Protein AF-A0A5A7T4E3-F1 (afdb_monomer_lite)

Organism: Cucumis melo var. makuwa (NCBI:txid1194695)

Sequence (102 aa):
MSSITQEDHPLWVTLQEQSRMNNATRQKQPYNHSSESKLFLQRQHELAEEQGQPVGHVQLFRETHARSGQFILQAAADAYNQMLEIRSYPTPKGSQRWRKRN

Radius of gyration: 23.43 Å; chains: 1; bounding box: 55×49×62 Å

InterPro domains:
  IPR004252 Probable transposase, Ptta/En/Spm, plant [PF03004] (16-86)

Structure (mmCIF, N/CA/C/O backbone):
data_AF-A0A5A7T4E3-F1
#
_entry.id   AF-A0A5A7T4E3-F1
#
loop_
_atom_site.group_PDB
_atom_site.id
_atom_site.type_symbol
_atom_site.label_atom_id
_atom_site.label_alt_id
_atom_site.label_comp_id
_atom_site.label_asym_id
_atom_site.label_entity_id
_atom_site.label_seq_id
_atom_site.pdbx_PDB_ins_code
_atom_site.Cartn_x
_atom_site.Cartn_y
_atom_site.Cartn_z
_atom_site.occupancy
_atom_site.B_iso_or_equiv
_atom_site.auth_seq_id
_atom_site.auth_comp_id
_atom_site.auth_asym_id
_atom_site.auth_atom_id
_atom_site.pdbx_PDB_model_num
ATOM 1 N N . MET A 1 1 ? 41.772 -13.467 -46.321 1.00 40.53 1 MET A N 1
ATOM 2 C CA . MET A 1 1 ? 41.899 -12.242 -45.504 1.00 40.53 1 MET A CA 1
ATOM 3 C C . MET A 1 1 ? 40.602 -12.102 -44.736 1.00 40.53 1 MET A C 1
ATOM 5 O O . MET A 1 1 ? 39.565 -11.883 -45.344 1.00 40.53 1 MET A O 1
ATOM 9 N N . SER A 1 2 ? 40.653 -12.416 -43.446 1.00 43.41 2 SER A N 1
ATOM 10 C CA . SER A 1 2 ? 39.495 -12.529 -42.561 1.00 43.41 2 SER A CA 1
ATOM 11 C C . SER A 1 2 ? 39.102 -11.143 -42.061 1.00 43.41 2 SER A C 1
ATOM 13 O O . SER A 1 2 ? 39.917 -10.465 -41.441 1.00 43.41 2 SER A O 1
ATOM 15 N N . SER A 1 3 ? 37.873 -10.708 -42.318 1.00 47.66 3 SER A N 1
ATOM 16 C CA . SER A 1 3 ? 37.329 -9.490 -41.708 1.00 47.66 3 SER A CA 1
ATOM 17 C C . SER A 1 3 ? 35.848 -9.691 -41.424 1.00 47.66 3 SER A C 1
ATOM 19 O O . SER A 1 3 ? 34.985 -9.278 -42.187 1.00 47.66 3 SER A O 1
ATOM 21 N N . ILE A 1 4 ? 35.579 -10.385 -40.322 1.00 49.94 4 ILE A N 1
ATOM 22 C CA . ILE A 1 4 ? 34.292 -10.359 -39.632 1.00 49.94 4 ILE A CA 1
ATOM 23 C C . ILE A 1 4 ? 34.638 -10.042 -38.178 1.00 49.94 4 ILE A C 1
ATOM 25 O O . ILE A 1 4 ? 34.891 -10.943 -37.385 1.00 49.94 4 ILE A O 1
ATOM 29 N N . THR A 1 5 ? 34.734 -8.760 -37.834 1.00 46.09 5 THR A N 1
ATOM 30 C CA . THR A 1 5 ? 34.613 -8.319 -36.439 1.00 46.09 5 THR A CA 1
ATOM 31 C C . T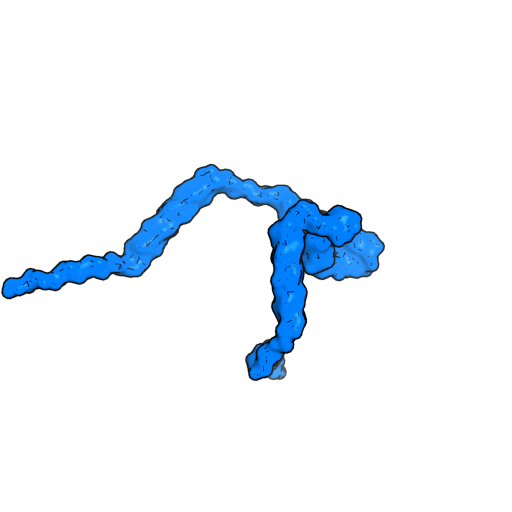HR A 1 5 ? 33.143 -8.031 -36.198 1.00 46.09 5 THR A C 1
ATOM 33 O O . THR A 1 5 ? 32.663 -6.908 -36.323 1.00 46.09 5 THR A O 1
ATOM 36 N N . GLN A 1 6 ? 32.421 -9.118 -35.949 1.00 45.97 6 GLN A N 1
ATOM 37 C CA . GLN A 1 6 ? 31.119 -9.111 -35.311 1.00 45.97 6 GLN A CA 1
ATOM 38 C C . GLN A 1 6 ? 31.380 -8.791 -33.840 1.00 45.97 6 GLN A C 1
ATOM 40 O O . GLN A 1 6 ? 31.717 -9.671 -33.052 1.00 45.97 6 GLN A O 1
ATOM 45 N N . GLU A 1 7 ? 31.312 -7.505 -33.503 1.00 56.66 7 GLU A N 1
ATOM 46 C CA . GLU A 1 7 ? 31.267 -7.020 -32.122 1.00 56.66 7 GLU A CA 1
ATOM 47 C C . GLU A 1 7 ? 29.900 -7.383 -31.518 1.00 56.66 7 GLU A C 1
ATOM 49 O O . GLU A 1 7 ? 29.078 -6.528 -31.199 1.00 56.66 7 GLU A O 1
ATOM 54 N N . ASP A 1 8 ? 29.632 -8.683 -31.387 1.00 58.28 8 ASP A N 1
ATOM 55 C CA . ASP A 1 8 ? 28.605 -9.179 -30.483 1.00 58.28 8 ASP A CA 1
ATOM 56 C C . ASP A 1 8 ? 29.209 -9.130 -29.085 1.00 58.28 8 ASP A C 1
ATOM 58 O O . ASP A 1 8 ? 29.808 -10.092 -28.599 1.00 58.28 8 ASP A O 1
ATOM 62 N N . HIS A 1 9 ? 29.090 -7.970 -28.439 1.00 59.62 9 HIS A N 1
ATOM 63 C CA . HIS A 1 9 ? 29.376 -7.861 -27.018 1.00 59.62 9 HIS A CA 1
ATOM 64 C C . HIS A 1 9 ? 28.570 -8.947 -26.287 1.00 59.62 9 HIS A C 1
ATOM 66 O O . HIS A 1 9 ? 27.336 -8.939 -26.353 1.00 59.62 9 HIS A O 1
ATOM 72 N N . PRO A 1 10 ? 29.229 -9.913 -25.618 1.00 74.69 10 PRO A N 1
ATOM 73 C CA . PRO A 1 10 ? 28.516 -11.028 -25.026 1.00 74.69 10 PRO A CA 1
ATOM 74 C C . PRO A 1 10 ? 27.544 -10.482 -23.984 1.00 74.69 10 PRO A C 1
ATOM 76 O O . PRO A 1 10 ? 27.914 -9.619 -23.191 1.00 74.69 10 PRO A O 1
ATOM 79 N N . LEU A 1 11 ? 26.312 -11.004 -23.958 1.00 75.44 11 LEU A N 1
ATOM 80 C CA . LEU A 1 11 ? 25.233 -10.593 -23.038 1.00 75.44 11 LEU A CA 1
ATOM 81 C C . LEU A 1 11 ? 25.676 -10.487 -21.567 1.00 75.44 11 LEU A C 1
ATOM 83 O O . LEU A 1 11 ? 25.079 -9.774 -20.768 1.00 75.44 11 LEU A O 1
ATOM 87 N N . TRP A 1 12 ? 26.737 -11.194 -21.193 1.00 69.75 12 TRP A N 1
ATOM 88 C CA . TRP A 1 12 ? 27.340 -11.103 -19.873 1.00 69.75 12 TRP A CA 1
ATOM 89 C C . TRP A 1 12 ? 27.988 -9.735 -19.580 1.00 69.75 12 TRP A C 1
ATOM 91 O O . TRP A 1 12 ? 27.875 -9.250 -18.457 1.00 69.75 12 TRP A O 1
ATOM 101 N N . VAL A 1 13 ? 28.619 -9.087 -20.568 1.00 76.88 13 VAL A N 1
ATOM 102 C CA . VAL A 1 13 ? 29.244 -7.757 -20.423 1.00 76.88 13 VAL A CA 1
ATOM 103 C C . VAL A 1 13 ? 28.172 -6.702 -20.170 1.00 76.88 13 VAL A C 1
ATOM 105 O O . VAL A 1 13 ? 28.289 -5.929 -19.221 1.00 76.88 13 VAL A O 1
ATOM 108 N N . THR A 1 14 ? 27.071 -6.744 -20.923 1.00 81.50 14 THR A N 1
ATOM 109 C CA . THR A 1 14 ? 25.952 -5.809 -20.746 1.00 81.50 14 THR A CA 1
ATOM 110 C C . THR A 1 14 ? 25.248 -6.013 -19.402 1.00 81.50 14 THR A C 1
ATOM 112 O O . THR A 1 14 ? 24.949 -5.039 -18.713 1.00 81.50 14 THR A O 1
ATOM 115 N N . LEU A 1 15 ? 25.065 -7.261 -18.952 1.00 85.19 15 LEU A N 1
ATOM 116 C CA . LEU A 1 15 ? 24.530 -7.564 -17.617 1.00 85.19 15 LEU A CA 1
ATOM 117 C C . LEU A 1 15 ? 25.469 -7.108 -16.493 1.00 85.19 15 LEU A C 1
ATOM 119 O O . LEU A 1 15 ? 25.009 -6.607 -15.462 1.00 85.19 15 LEU A O 1
ATOM 123 N N . GLN A 1 16 ? 26.782 -7.263 -16.670 1.00 87.56 16 GLN A N 1
ATOM 124 C CA . GLN A 1 16 ? 27.760 -6.840 -15.673 1.00 87.56 16 GLN A CA 1
ATOM 125 C C . GLN A 1 16 ? 27.823 -5.313 -15.556 1.00 87.56 16 GLN A C 1
ATOM 127 O O . GLN A 1 16 ? 27.844 -4.782 -14.443 1.00 87.56 16 GLN A O 1
ATOM 132 N N . GLU A 1 17 ? 27.805 -4.598 -16.678 1.00 85.62 17 GLU A N 1
ATOM 133 C CA . GLU A 1 17 ? 27.732 -3.136 -16.706 1.00 85.62 17 GLU A CA 1
ATOM 134 C C . GLU A 1 17 ? 26.416 -2.628 -16.118 1.00 85.62 17 GLU A C 1
ATOM 136 O O . GLU A 1 17 ? 26.420 -1.716 -15.289 1.00 85.62 17 GLU A O 1
ATOM 141 N N . GLN A 1 18 ? 25.294 -3.273 -16.443 1.00 85.25 18 GLN A N 1
ATOM 142 C CA . GLN A 1 18 ? 23.994 -2.936 -15.872 1.00 85.25 18 GLN A CA 1
ATOM 143 C C . GLN A 1 18 ? 23.960 -3.168 -14.357 1.00 85.25 18 GLN A C 1
ATOM 145 O O . GLN A 1 18 ? 23.458 -2.320 -13.621 1.00 85.25 18 GLN A O 1
ATOM 150 N N . SER A 1 19 ? 24.561 -4.255 -13.868 1.00 87.44 19 SER A N 1
ATOM 151 C CA . SER A 1 19 ? 24.726 -4.517 -12.433 1.00 87.44 19 SER A CA 1
ATOM 152 C C . SER A 1 19 ? 25.594 -3.453 -11.747 1.00 87.44 19 SER A C 1
ATOM 154 O O . SER A 1 19 ? 25.216 -2.934 -10.693 1.00 87.44 19 SER A O 1
ATOM 156 N N . ARG A 1 20 ? 26.712 -3.042 -12.369 1.00 91.62 20 ARG A N 1
ATOM 157 C CA . ARG A 1 20 ? 27.568 -1.946 -11.874 1.00 91.62 20 ARG A CA 1
ATOM 158 C C . ARG A 1 20 ? 26.806 -0.626 -11.778 1.00 91.62 20 ARG A C 1
ATOM 160 O O . ARG A 1 20 ? 26.876 0.036 -10.743 1.00 91.62 20 ARG A O 1
ATOM 167 N N . MET A 1 21 ? 26.050 -0.264 -12.815 1.00 88.6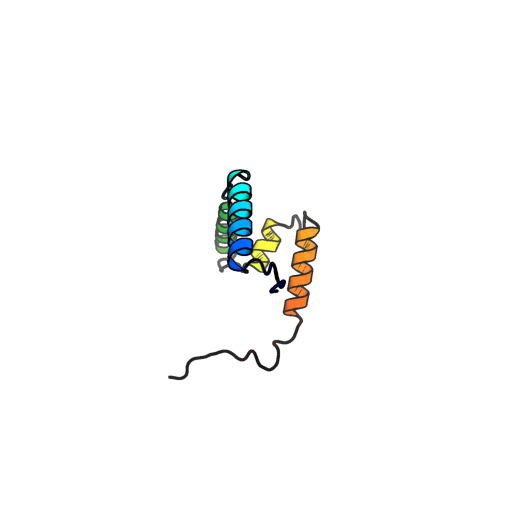2 21 MET A N 1
ATOM 168 C CA . MET A 1 21 ? 25.231 0.951 -12.823 1.00 88.62 21 MET A CA 1
ATOM 169 C C . MET A 1 21 ? 24.131 0.902 -11.761 1.00 88.62 21 MET A C 1
ATOM 171 O O . MET A 1 21 ? 23.946 1.866 -11.023 1.00 88.62 21 MET A O 1
ATOM 175 N N . ASN A 1 22 ? 23.428 -0.224 -11.630 1.00 85.69 22 ASN A N 1
ATOM 176 C CA . ASN A 1 22 ? 22.355 -0.386 -10.650 1.00 85.69 22 ASN A CA 1
ATOM 177 C C . ASN A 1 22 ? 22.901 -0.302 -9.213 1.00 85.69 22 ASN A C 1
ATOM 179 O O . ASN A 1 22 ? 22.335 0.391 -8.371 1.00 85.69 22 ASN A O 1
ATOM 183 N N . ASN A 1 23 ? 24.065 -0.905 -8.949 1.00 85.12 23 ASN A N 1
ATOM 184 C CA . ASN A 1 23 ? 24.749 -0.791 -7.661 1.00 85.12 23 ASN A CA 1
ATOM 185 C C . ASN A 1 23 ? 25.171 0.660 -7.364 1.00 85.12 23 ASN A C 1
ATOM 187 O O . ASN A 1 23 ? 24.876 1.170 -6.288 1.00 85.12 23 ASN A O 1
ATOM 191 N N . ALA A 1 24 ? 25.768 1.369 -8.329 1.00 85.19 24 ALA A N 1
ATOM 192 C CA . ALA A 1 24 ? 26.130 2.779 -8.162 1.00 85.19 24 ALA A CA 1
ATOM 193 C C . ALA A 1 24 ? 24.903 3.667 -7.874 1.00 85.19 24 ALA A C 1
ATOM 195 O O . ALA A 1 24 ? 24.972 4.572 -7.043 1.00 85.19 24 ALA A O 1
ATOM 196 N N . THR A 1 25 ? 23.764 3.385 -8.508 1.00 80.12 25 THR A N 1
ATOM 197 C CA . THR A 1 25 ? 22.495 4.079 -8.247 1.00 80.12 25 THR A CA 1
ATOM 198 C C . THR A 1 25 ? 21.948 3.760 -6.852 1.00 80.12 25 THR A C 1
ATOM 200 O O . THR A 1 25 ? 21.562 4.680 -6.133 1.00 80.12 25 THR A O 1
ATOM 203 N N . ARG A 1 26 ? 21.983 2.491 -6.419 1.00 71.69 26 ARG A N 1
ATOM 204 C CA . ARG A 1 26 ? 21.583 2.066 -5.061 1.00 71.69 26 ARG A CA 1
ATOM 205 C C . ARG A 1 26 ? 22.498 2.599 -3.957 1.00 71.69 26 ARG A C 1
ATOM 207 O O . ARG A 1 26 ? 22.051 2.696 -2.828 1.00 71.69 26 ARG A O 1
ATOM 214 N N . GLN A 1 27 ? 23.755 2.927 -4.256 1.00 77.88 27 GLN A N 1
ATOM 215 C CA . GLN A 1 27 ? 24.663 3.583 -3.305 1.00 77.88 27 GLN A CA 1
ATOM 216 C C . GLN A 1 27 ? 24.377 5.086 -3.175 1.00 77.88 27 GLN A C 1
ATOM 218 O O . GLN A 1 27 ? 24.548 5.661 -2.105 1.00 77.88 27 GLN A O 1
ATOM 223 N N . LYS A 1 28 ? 23.927 5.735 -4.259 1.00 78.06 28 LYS A N 1
ATOM 224 C CA . LYS A 1 28 ? 23.554 7.162 -4.267 1.00 78.06 28 LYS A CA 1
ATOM 225 C C . LYS A 1 28 ? 22.190 7.427 -3.640 1.00 78.06 28 LYS A C 1
ATOM 227 O O . LYS A 1 28 ? 21.955 8.513 -3.123 1.00 78.06 28 LYS A O 1
ATOM 232 N N . GLN A 1 29 ? 21.288 6.458 -3.728 1.00 70.44 29 GLN A N 1
ATOM 233 C CA . GLN A 1 29 ? 20.019 6.483 -3.020 1.00 70.44 29 GLN A CA 1
ATOM 234 C C . GLN A 1 29 ? 20.247 5.822 -1.659 1.00 70.44 29 GLN A C 1
ATOM 236 O O . GLN A 1 29 ? 20.363 4.598 -1.634 1.00 70.44 29 GLN A O 1
ATOM 241 N N . PRO A 1 30 ? 20.334 6.559 -0.532 1.00 64.19 30 PRO A N 1
ATOM 242 C CA . PRO A 1 30 ? 20.317 5.907 0.770 1.00 64.19 30 PRO A CA 1
ATOM 243 C C . PRO A 1 30 ? 19.075 5.022 0.791 1.00 64.19 30 PRO A C 1
ATOM 245 O O . PRO A 1 30 ? 17.965 5.513 0.575 1.00 64.19 30 PRO A O 1
ATOM 248 N N . TYR A 1 31 ? 19.270 3.707 0.929 1.00 60.38 31 TYR A N 1
ATOM 249 C CA . TYR A 1 31 ? 18.169 2.756 1.001 1.00 60.38 31 TYR A CA 1
ATOM 250 C C . TYR A 1 31 ? 17.468 2.988 2.334 1.00 60.38 31 T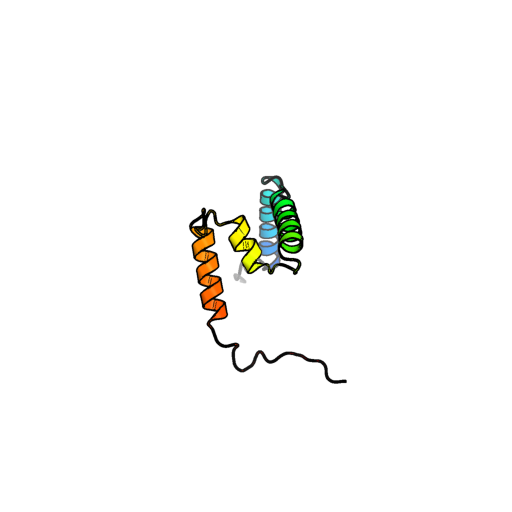YR A C 1
ATOM 252 O O . TYR A 1 31 ? 17.717 2.323 3.338 1.00 60.38 31 TYR A O 1
ATOM 260 N N . ASN A 1 32 ? 16.631 4.017 2.340 1.00 58.44 32 ASN A N 1
ATOM 261 C CA . ASN A 1 32 ? 15.716 4.316 3.403 1.00 58.44 32 ASN A CA 1
ATOM 262 C C . ASN A 1 32 ? 14.728 3.163 3.357 1.00 58.44 32 ASN A C 1
ATOM 264 O O . ASN A 1 32 ? 13.801 3.160 2.552 1.00 58.44 32 ASN A O 1
ATOM 268 N N . HIS A 1 33 ? 14.960 2.147 4.185 1.00 52.94 33 HIS A N 1
ATOM 269 C CA . HIS A 1 33 ? 13.879 1.292 4.635 1.00 52.94 33 HIS A CA 1
ATOM 270 C C . HIS A 1 33 ? 12.851 2.235 5.253 1.00 52.94 33 HIS A C 1
ATOM 272 O O . HIS A 1 33 ? 12.991 2.626 6.414 1.00 52.94 33 HIS A O 1
ATOM 278 N N . SER A 1 34 ? 11.905 2.710 4.442 1.00 57.81 34 SER A N 1
ATOM 279 C CA . SER A 1 34 ? 10.980 3.731 4.885 1.00 57.81 34 SER A CA 1
ATOM 280 C C . SER A 1 34 ? 10.206 3.143 6.056 1.00 57.81 34 SER A C 1
ATOM 282 O O . SER A 1 34 ? 9.741 1.996 6.039 1.00 57.81 34 SER A O 1
ATOM 284 N N . SER A 1 35 ? 10.105 3.926 7.124 1.00 59.84 35 SER A N 1
ATOM 285 C CA . SER A 1 35 ? 9.244 3.615 8.261 1.00 59.84 35 SER A CA 1
ATOM 286 C C . SER A 1 35 ? 7.801 3.358 7.821 1.00 59.84 35 SER A C 1
ATOM 288 O O . SER A 1 35 ? 7.056 2.726 8.555 1.00 59.84 35 SER A O 1
ATOM 290 N N . GLU A 1 36 ? 7.418 3.762 6.610 1.00 66.12 36 GLU A N 1
ATOM 291 C CA . GLU A 1 36 ? 6.111 3.528 5.999 1.00 66.12 36 GLU A CA 1
ATOM 292 C C . GLU A 1 36 ? 5.749 2.042 5.935 1.00 66.12 36 GLU A C 1
ATOM 294 O O . GLU A 1 36 ? 4.609 1.700 6.217 1.00 66.12 36 GLU A O 1
ATOM 299 N N . SER A 1 37 ? 6.700 1.132 5.671 1.00 66.00 37 SER A N 1
ATOM 300 C CA . SER A 1 37 ? 6.410 -0.313 5.741 1.00 66.00 37 SER A CA 1
ATOM 301 C C . SER A 1 37 ? 6.089 -0.768 7.170 1.00 66.00 37 SER A C 1
ATOM 303 O O . SER A 1 37 ? 5.241 -1.637 7.367 1.00 66.00 37 SER A O 1
ATOM 305 N N . LYS A 1 38 ? 6.722 -0.159 8.187 1.00 68.19 38 LYS A N 1
ATOM 306 C CA . LYS A 1 38 ? 6.373 -0.400 9.598 1.00 68.19 38 LYS A CA 1
ATOM 307 C C . LYS A 1 38 ? 5.005 0.200 9.936 1.00 68.19 38 LYS A C 1
ATOM 309 O O . LYS A 1 38 ? 4.215 -0.475 10.582 1.00 68.19 38 LY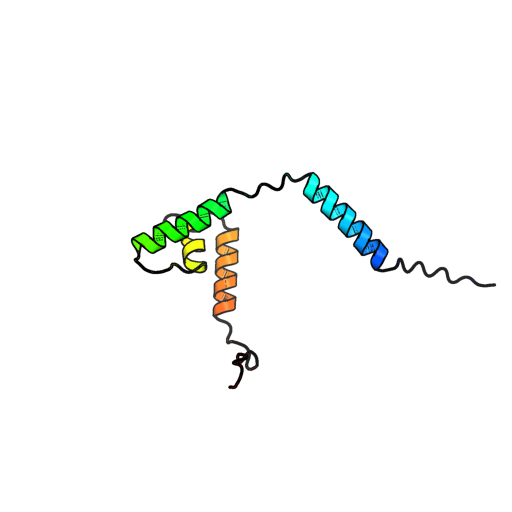S A O 1
ATOM 314 N N . LEU A 1 39 ? 4.704 1.407 9.449 1.00 76.75 39 LEU A N 1
ATOM 315 C CA . LEU A 1 39 ? 3.402 2.064 9.622 1.00 76.75 39 LEU A CA 1
ATOM 316 C C . LEU A 1 39 ? 2.272 1.282 8.941 1.00 76.75 39 LEU A C 1
ATOM 318 O O . LEU A 1 39 ? 1.173 1.201 9.475 1.00 76.75 39 LEU A O 1
ATOM 322 N N . PHE A 1 40 ? 2.547 0.650 7.801 1.00 81.69 40 PHE A N 1
ATOM 323 C CA . PHE A 1 40 ? 1.586 -0.184 7.087 1.00 81.69 40 PHE A CA 1
ATOM 324 C C . PHE A 1 40 ? 1.208 -1.433 7.895 1.00 81.69 40 PHE A C 1
ATOM 326 O O . PHE A 1 40 ? 0.028 -1.730 8.063 1.00 81.69 40 PHE A O 1
ATOM 333 N N . LEU A 1 41 ? 2.200 -2.132 8.457 1.00 82.75 41 LEU A N 1
ATOM 334 C CA . LEU A 1 41 ? 1.965 -3.294 9.320 1.00 82.75 41 LEU A CA 1
ATOM 335 C C . LEU A 1 41 ? 1.315 -2.908 10.653 1.00 82.75 41 LEU A C 1
ATOM 337 O O . LEU A 1 41 ? 0.438 -3.620 11.135 1.00 82.75 41 LEU A O 1
ATOM 341 N N . GLN A 1 42 ? 1.710 -1.772 11.225 1.00 86.69 42 GLN A N 1
ATOM 342 C CA . GLN A 1 42 ? 1.099 -1.241 12.438 1.00 86.69 42 GLN A CA 1
ATOM 343 C C . GLN A 1 42 ? -0.382 -0.914 12.212 1.00 86.69 42 GLN A C 1
ATOM 345 O O . GLN A 1 42 ? -1.231 -1.377 12.969 1.00 86.69 42 GLN A O 1
ATOM 350 N N . ARG A 1 43 ? -0.712 -0.225 11.115 1.00 86.31 43 ARG A N 1
ATOM 351 C CA . ARG A 1 43 ? -2.101 0.075 10.750 1.00 86.31 43 ARG A CA 1
ATOM 352 C C . ARG A 1 43 ? -2.918 -1.194 10.499 1.00 86.31 43 ARG A C 1
ATOM 354 O O . ARG A 1 43 ? -4.095 -1.235 10.835 1.00 86.31 43 ARG A O 1
ATOM 361 N N . GLN A 1 44 ? -2.308 -2.244 9.947 1.00 88.62 44 GLN A N 1
ATOM 362 C CA . GLN A 1 44 ? -2.971 -3.542 9.794 1.00 88.62 44 GLN A CA 1
ATOM 363 C C . GLN A 1 44 ? -3.375 -4.142 11.143 1.00 88.62 44 GLN A C 1
ATOM 365 O O . GLN A 1 44 ? -4.466 -4.697 11.250 1.00 88.62 44 GLN A O 1
ATOM 370 N N . HIS A 1 45 ? -2.494 -4.053 12.142 1.00 88.88 45 HIS A N 1
ATOM 371 C CA . HIS A 1 45 ? -2.757 -4.560 13.485 1.00 88.88 45 HIS A CA 1
ATOM 372 C C . HIS A 1 45 ? -3.881 -3.779 14.161 1.00 88.88 45 HIS A C 1
ATOM 374 O O . HIS A 1 45 ? -4.853 -4.386 14.593 1.00 88.88 45 HIS A O 1
ATOM 380 N N . GLU A 1 46 ? -3.788 -2.447 14.166 1.00 89.44 46 GLU A N 1
ATOM 381 C CA . GLU A 1 46 ? -4.816 -1.559 14.726 1.00 89.44 46 GLU A CA 1
ATOM 382 C C . GLU A 1 46 ? -6.200 -1.867 14.136 1.00 89.44 46 GLU A C 1
ATOM 384 O O . GLU A 1 46 ? -7.159 -2.095 14.867 1.00 89.44 46 GLU A O 1
ATOM 389 N N . LEU A 1 47 ? -6.298 -1.978 12.807 1.00 89.69 47 LEU A N 1
ATOM 390 C CA . LEU A 1 47 ? -7.567 -2.290 12.149 1.00 89.69 47 LEU A CA 1
ATOM 391 C C . LEU A 1 47 ? -8.064 -3.709 12.448 1.00 89.69 47 LEU A C 1
ATOM 393 O O . LEU A 1 47 ? -9.272 -3.938 12.491 1.00 89.69 47 LEU A O 1
ATOM 397 N N . ALA A 1 48 ? -7.154 -4.670 12.616 1.00 90.81 48 ALA A N 1
ATOM 398 C CA . ALA A 1 48 ? -7.527 -6.034 12.963 1.00 90.81 48 ALA A CA 1
ATOM 399 C C . ALA A 1 48 ? -8.057 -6.131 14.400 1.00 90.81 48 ALA A C 1
ATOM 401 O O . ALA A 1 48 ? -8.971 -6.914 14.649 1.00 90.81 48 ALA A O 1
ATOM 402 N N . GLU A 1 49 ? -7.529 -5.321 15.320 1.00 91.00 49 GLU A N 1
ATOM 403 C CA . GLU A 1 49 ? -8.053 -5.178 16.680 1.00 91.00 49 GLU A CA 1
ATOM 404 C C . GLU A 1 49 ? -9.412 -4.469 16.689 1.00 91.00 49 GLU A C 1
ATOM 406 O O . GLU A 1 49 ? -10.344 -4.954 17.328 1.00 91.00 49 GLU A O 1
ATOM 411 N N . GLU A 1 50 ? -9.567 -3.381 15.927 1.00 90.19 50 GLU A N 1
ATOM 412 C CA . GLU A 1 50 ? -10.834 -2.642 15.815 1.00 90.19 50 GLU A CA 1
ATOM 413 C C . GLU A 1 50 ? -11.963 -3.487 15.202 1.00 90.19 50 GLU A C 1
ATOM 415 O O . GLU A 1 50 ? -13.104 -3.434 15.660 1.00 90.19 50 GLU A O 1
ATOM 420 N N . GLN A 1 51 ? -11.662 -4.272 14.162 1.00 88.31 51 GLN A N 1
ATOM 421 C CA . GLN A 1 51 ? -12.652 -5.104 13.462 1.00 88.31 51 GLN A CA 1
ATOM 422 C C . GLN A 1 51 ? -12.761 -6.523 14.038 1.00 88.31 51 GLN A C 1
ATOM 424 O O . GLN A 1 51 ? -13.650 -7.281 13.645 1.00 88.31 51 GLN A O 1
ATOM 429 N N . GLY A 1 52 ? -11.854 -6.911 14.940 1.00 91.44 52 GLY A N 1
ATOM 430 C CA . GLY A 1 52 ? -11.756 -8.264 15.493 1.00 91.44 52 GLY A CA 1
ATOM 431 C C . GLY A 1 52 ? -11.466 -9.351 14.449 1.00 91.44 52 GLY A C 1
ATOM 432 O O . GLY A 1 52 ? 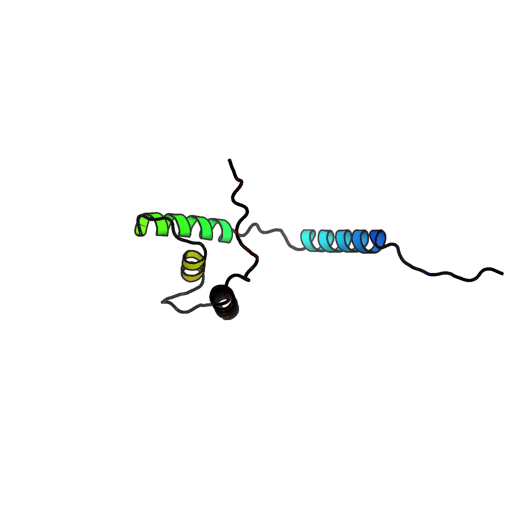-11.726 -10.527 14.708 1.00 91.44 52 GLY A O 1
ATOM 433 N N . GLN A 1 53 ? -10.999 -8.980 13.252 1.00 90.38 53 GLN A N 1
ATOM 434 C CA . GLN A 1 53 ? -10.769 -9.865 12.108 1.00 90.38 53 GLN A CA 1
ATOM 435 C C . GLN A 1 53 ? -9.553 -9.383 11.302 1.00 90.38 53 GLN A C 1
ATOM 437 O O . GLN A 1 53 ? -9.318 -8.180 11.205 1.00 90.38 53 GLN A O 1
ATOM 442 N N . PRO A 1 54 ? -8.783 -10.289 10.676 1.00 86.00 54 PRO A N 1
ATOM 443 C CA . PRO A 1 54 ? -7.627 -9.899 9.878 1.00 86.00 54 PRO A CA 1
ATOM 444 C C . PRO A 1 54 ? -8.039 -9.054 8.664 1.00 86.00 54 PRO A C 1
ATOM 446 O O . PRO A 1 54 ? -8.849 -9.475 7.836 1.00 86.00 54 PRO A O 1
ATOM 449 N N . VAL A 1 55 ? -7.428 -7.875 8.530 1.00 87.62 55 VAL A N 1
ATOM 450 C CA . VAL A 1 55 ? -7.674 -6.953 7.416 1.00 87.62 55 VAL A CA 1
ATOM 451 C C . VAL A 1 55 ? -6.834 -7.329 6.199 1.00 87.62 55 VAL A C 1
ATOM 453 O O . VAL A 1 55 ? -5.622 -7.521 6.283 1.00 87.62 55 VAL A O 1
ATOM 456 N N . GLY A 1 56 ? -7.486 -7.428 5.039 1.00 88.31 56 GLY A N 1
ATOM 457 C CA . GLY A 1 56 ? -6.820 -7.756 3.781 1.00 88.31 56 GLY A CA 1
ATOM 458 C C . GLY A 1 56 ? -5.985 -6.600 3.219 1.00 88.31 56 GLY A C 1
ATOM 459 O O . GLY A 1 56 ? -6.299 -5.427 3.411 1.00 88.31 56 GLY A O 1
ATOM 460 N N . HIS A 1 57 ? -4.967 -6.930 2.421 1.00 83.81 57 HIS A N 1
ATOM 461 C CA . HIS A 1 57 ? -4.031 -5.961 1.830 1.00 83.81 57 HIS A CA 1
ATOM 462 C C . HIS A 1 57 ? -4.704 -4.839 1.022 1.00 83.81 57 HIS A C 1
ATOM 464 O O . HIS A 1 57 ? -4.260 -3.698 1.064 1.00 83.81 57 HIS A O 1
ATOM 470 N N . VAL A 1 58 ? -5.792 -5.140 0.308 1.00 82.50 58 VAL A N 1
ATOM 471 C CA . VAL A 1 58 ? -6.530 -4.151 -0.499 1.00 82.50 58 VAL A CA 1
ATOM 472 C C . VAL A 1 58 ? -7.253 -3.127 0.378 1.00 82.50 58 VAL A C 1
ATOM 474 O O . VAL A 1 58 ? -7.289 -1.939 0.061 1.00 82.50 58 VAL A O 1
ATOM 477 N N . GLN A 1 59 ? -7.833 -3.588 1.485 1.00 86.00 59 GLN A N 1
ATOM 478 C CA . GLN A 1 59 ? -8.526 -2.729 2.440 1.00 86.00 59 GLN A CA 1
ATOM 479 C C . GLN A 1 59 ? -7.520 -1.862 3.198 1.00 86.00 59 GLN A C 1
ATOM 481 O O . GLN A 1 59 ? -7.710 -0.655 3.300 1.00 86.00 59 GLN A O 1
ATOM 486 N N . LEU A 1 60 ? -6.403 -2.456 3.622 1.00 87.56 60 LEU A N 1
ATOM 487 C CA . LEU A 1 60 ? -5.295 -1.740 4.245 1.00 87.56 60 LEU A CA 1
ATOM 488 C C . LEU A 1 60 ? -4.681 -0.681 3.314 1.00 87.56 60 LEU A C 1
ATOM 490 O O . LEU A 1 60 ? -4.388 0.430 3.750 1.00 87.56 60 LEU A O 1
ATOM 494 N N . PHE A 1 61 ? -4.529 -0.991 2.022 1.00 84.12 61 PHE A N 1
ATOM 495 C CA . PHE A 1 61 ? -4.057 -0.038 1.015 1.00 84.12 61 PHE A CA 1
ATOM 496 C C . PHE A 1 61 ? -4.995 1.166 0.883 1.00 84.12 61 PHE A C 1
ATOM 498 O O . PHE A 1 61 ? -4.535 2.305 0.911 1.00 84.12 61 PHE A O 1
ATOM 505 N N . ARG A 1 62 ? -6.312 0.930 0.800 1.00 83.25 62 ARG A N 1
ATOM 506 C CA . ARG A 1 62 ? -7.307 2.011 0.790 1.00 83.25 62 ARG A CA 1
ATOM 507 C C . ARG A 1 62 ? -7.228 2.865 2.051 1.00 83.25 62 ARG A C 1
ATOM 509 O O . ARG A 1 62 ? -7.176 4.077 1.932 1.00 83.25 62 ARG A O 1
ATOM 516 N N . GLU A 1 63 ? -7.183 2.252 3.225 1.00 83.94 63 GLU A N 1
ATOM 517 C CA . GLU A 1 63 ? -7.204 2.971 4.504 1.00 83.94 63 GLU A CA 1
ATOM 518 C C . GLU A 1 63 ? -5.962 3.849 4.718 1.00 83.94 63 GLU A C 1
ATOM 520 O O . GLU A 1 63 ? -6.037 4.926 5.298 1.00 83.94 63 GLU A O 1
ATOM 525 N N . THR A 1 64 ? -4.808 3.404 4.221 1.00 83.88 64 THR A N 1
ATOM 526 C CA . THR A 1 64 ? -3.540 4.140 4.352 1.00 83.88 64 THR A CA 1
ATOM 527 C C . THR A 1 64 ? -3.364 5.235 3.298 1.00 83.88 64 THR A C 1
ATOM 529 O O . THR A 1 64 ? -2.652 6.204 3.548 1.00 83.88 64 THR A O 1
ATOM 532 N N . HIS A 1 65 ? -4.008 5.110 2.132 1.00 81.19 65 HIS A N 1
ATOM 533 C CA . HIS A 1 65 ? -3.812 6.020 0.994 1.00 81.19 65 HIS A CA 1
ATOM 534 C C . HIS A 1 65 ? -5.051 6.862 0.646 1.00 81.19 65 HIS A C 1
ATOM 536 O O . HIS A 1 65 ? -4.981 7.724 -0.238 1.00 81.19 65 HIS A O 1
ATOM 542 N N . ALA A 1 66 ? -6.180 6.640 1.321 1.00 79.25 66 ALA A N 1
ATOM 543 C CA . ALA A 1 66 ? -7.401 7.418 1.178 1.00 79.25 66 ALA A CA 1
ATOM 544 C C . ALA A 1 66 ? -7.760 8.135 2.481 1.00 79.25 66 ALA A C 1
ATOM 546 O O . ALA A 1 66 ? -7.676 7.577 3.569 1.00 79.25 66 ALA A O 1
ATOM 547 N N . ARG A 1 67 ? -8.211 9.383 2.361 1.00 78.38 67 ARG A N 1
ATOM 548 C CA . ARG A 1 67 ? -8.757 10.179 3.461 1.00 78.38 67 ARG A CA 1
ATOM 549 C C . ARG A 1 67 ? -10.231 10.424 3.181 1.00 78.38 67 ARG A C 1
ATOM 551 O O . ARG A 1 67 ? -10.587 10.843 2.084 1.00 78.38 67 ARG A O 1
ATOM 558 N N . SER A 1 68 ? -11.094 10.129 4.152 1.00 77.50 68 SER A N 1
ATOM 559 C CA . SER A 1 68 ? -12.556 10.258 4.003 1.00 77.50 68 SER A CA 1
ATOM 560 C C . SER A 1 68 ? -13.128 9.487 2.797 1.00 77.50 68 SER A C 1
ATOM 562 O O . SER A 1 68 ? -14.104 9.911 2.188 1.00 77.50 68 SER A O 1
ATOM 564 N N . GLY A 1 69 ? -12.501 8.365 2.423 1.00 76.31 69 GLY A N 1
ATOM 565 C CA . GLY A 1 69 ? -12.904 7.539 1.278 1.00 76.31 69 GLY A CA 1
ATOM 566 C C . GLY A 1 69 ? -12.361 7.986 -0.086 1.00 76.31 69 GLY A C 1
ATOM 567 O O . GLY A 1 69 ? -12.571 7.278 -1.071 1.00 76.31 69 GLY A O 1
ATOM 568 N N . GLN A 1 70 ? -11.626 9.100 -0.159 1.00 81.38 70 GLN A N 1
ATOM 569 C CA . GLN A 1 70 ? -11.008 9.604 -1.389 1.00 81.38 70 GLN A CA 1
ATOM 570 C C . GLN A 1 70 ? -9.486 9.437 -1.343 1.00 81.38 70 GLN A C 1
ATOM 572 O O . GLN A 1 70 ? -8.844 9.807 -0.361 1.00 81.38 70 GLN A O 1
ATOM 577 N N . PHE A 1 71 ? -8.898 8.866 -2.397 1.00 82.44 71 PHE A N 1
ATOM 578 C CA . PHE A 1 71 ? -7.444 8.724 -2.495 1.00 82.44 71 PHE A CA 1
ATOM 579 C C . PHE A 1 71 ? -6.769 10.095 -2.521 1.00 82.44 71 PHE A C 1
ATOM 581 O O . PHE A 1 71 ? -7.179 10.980 -3.266 1.00 82.44 71 PHE A O 1
ATOM 588 N N . ILE A 1 72 ? -5.719 10.254 -1.716 1.00 79.25 72 ILE A N 1
ATOM 589 C CA . ILE A 1 72 ? -4.957 11.509 -1.639 1.00 79.25 72 ILE A CA 1
ATOM 590 C C . ILE A 1 72 ? -4.056 11.662 -2.875 1.00 79.25 72 ILE A C 1
ATOM 592 O O . ILE A 1 72 ? -3.837 12.764 -3.369 1.00 79.25 72 ILE A O 1
ATOM 596 N N . LEU A 1 73 ? -3.536 10.541 -3.380 1.00 85.38 73 LEU A N 1
ATOM 597 C CA . LEU A 1 73 ? -2.635 10.477 -4.527 1.00 85.38 73 LEU A CA 1
ATOM 598 C C . LEU A 1 73 ? -3.369 9.911 -5.742 1.00 85.38 73 LEU A C 1
ATOM 600 O O . LEU A 1 73 ? -3.893 8.798 -5.686 1.00 85.38 73 LEU A O 1
ATOM 604 N N . GLN A 1 74 ? -3.322 10.632 -6.865 1.00 83.69 74 GLN A N 1
ATOM 605 C CA . GLN A 1 74 ? -3.924 10.181 -8.124 1.00 83.69 74 GLN A CA 1
ATOM 606 C C . GLN A 1 74 ? -3.361 8.823 -8.571 1.00 83.69 74 GLN A C 1
ATOM 608 O O . GLN A 1 74 ? -4.122 7.915 -8.883 1.00 83.69 74 GLN A O 1
ATOM 613 N N . ALA A 1 75 ? -2.042 8.628 -8.475 1.00 84.69 75 ALA A N 1
ATOM 614 C CA . ALA A 1 75 ? -1.407 7.354 -8.814 1.00 84.69 75 ALA A CA 1
ATOM 615 C C . ALA A 1 75 ? -1.928 6.170 -7.970 1.00 84.69 75 ALA A C 1
ATOM 617 O O . ALA A 1 75 ? -2.019 5.050 -8.470 1.00 84.69 75 ALA A O 1
ATOM 618 N N . ALA A 1 76 ? -2.307 6.403 -6.705 1.00 82.44 76 ALA A N 1
ATOM 619 C CA . ALA A 1 76 ? -2.910 5.370 -5.862 1.00 82.44 76 ALA A CA 1
ATOM 620 C C . ALA A 1 76 ? -4.338 5.030 -6.321 1.00 82.44 76 ALA A C 1
ATOM 622 O O . ALA A 1 76 ? -4.717 3.859 -6.313 1.00 82.44 76 ALA A O 1
ATOM 623 N N . ALA A 1 77 ? -5.103 6.031 -6.772 1.00 86.31 77 ALA A N 1
ATOM 624 C CA . ALA A 1 77 ? -6.415 5.819 -7.378 1.00 86.31 77 ALA A CA 1
ATOM 625 C C . ALA A 1 77 ? -6.310 5.016 -8.684 1.00 86.31 77 ALA A C 1
ATOM 627 O O . ALA A 1 77 ? -7.046 4.049 -8.873 1.00 86.31 77 ALA A O 1
ATOM 628 N N . ASP A 1 78 ? -5.356 5.361 -9.548 1.00 89.56 78 ASP A N 1
ATOM 629 C CA . ASP A 1 78 ? -5.151 4.688 -10.832 1.00 89.56 78 ASP A CA 1
ATOM 630 C C . ASP A 1 78 ? -4.710 3.229 -10.639 1.00 89.56 78 ASP A C 1
ATOM 632 O O . ASP A 1 78 ? -5.253 2.323 -11.273 1.00 89.56 78 ASP A O 1
ATOM 636 N N . ALA A 1 79 ? -3.776 2.972 -9.716 1.00 87.00 79 ALA A N 1
ATOM 637 C CA . ALA A 1 79 ? -3.359 1.616 -9.355 1.00 87.00 79 ALA A CA 1
ATOM 638 C C . ALA A 1 79 ? -4.518 0.795 -8.762 1.00 87.00 79 ALA A C 1
ATOM 640 O O . ALA A 1 79 ? -4.680 -0.389 -9.069 1.00 87.00 79 ALA A O 1
ATOM 641 N N . TYR A 1 80 ? -5.359 1.426 -7.940 1.00 86.94 80 TYR A N 1
ATOM 642 C CA . TYR A 1 80 ? -6.544 0.790 -7.378 1.00 86.94 80 TYR A CA 1
ATOM 643 C C . TYR A 1 80 ? -7.568 0.407 -8.462 1.00 86.94 80 TYR A C 1
ATOM 645 O O . TYR A 1 80 ? -8.127 -0.693 -8.426 1.00 86.94 80 TYR A O 1
ATOM 653 N N . ASN A 1 81 ? -7.785 1.278 -9.450 1.00 88.56 81 ASN A N 1
ATOM 654 C CA . ASN A 1 81 ? -8.668 1.005 -10.584 1.00 88.56 81 ASN A CA 1
ATOM 655 C C . ASN A 1 81 ? -8.139 -0.146 -11.451 1.00 88.56 81 ASN A C 1
ATOM 657 O O . ASN A 1 81 ? -8.893 -1.069 -11.752 1.00 88.56 81 ASN A O 1
ATOM 661 N N . GLN A 1 82 ? -6.836 -0.173 -11.748 1.00 88.81 82 GLN A N 1
ATOM 662 C CA . GLN A 1 82 ? -6.206 -1.294 -12.461 1.00 88.81 82 GLN A CA 1
ATOM 663 C C . GLN A 1 82 ? -6.387 -2.625 -11.720 1.00 88.81 82 GLN A C 1
ATOM 665 O O . GLN A 1 82 ? -6.695 -3.651 -12.321 1.00 88.81 82 GLN A O 1
ATOM 670 N N . MET A 1 83 ? -6.244 -2.626 -10.394 1.00 86.00 83 MET A N 1
ATOM 671 C CA . MET A 1 83 ? -6.489 -3.820 -9.586 1.00 86.00 83 MET A CA 1
ATOM 672 C C . MET A 1 83 ? -7.958 -4.278 -9.665 1.00 86.00 83 MET A C 1
ATOM 674 O O . MET A 1 83 ? -8.219 -5.483 -9.723 1.00 86.00 83 MET A O 1
ATOM 678 N N . LEU A 1 84 ? -8.925 -3.352 -9.674 1.00 86.12 84 LEU A N 1
ATOM 679 C CA . LEU A 1 84 ? -10.338 -3.694 -9.863 1.00 86.12 84 LEU A CA 1
ATOM 680 C C . LEU A 1 84 ? -10.613 -4.297 -11.242 1.00 86.12 84 LEU A C 1
ATOM 682 O O . LEU A 1 84 ? -11.361 -5.271 -11.323 1.00 86.12 84 LEU A O 1
ATOM 686 N N . GLU A 1 85 ? -9.988 -3.766 -12.292 1.00 88.25 85 GLU A N 1
ATOM 687 C CA . GLU A 1 85 ? -10.050 -4.348 -13.633 1.00 88.25 85 GLU A CA 1
ATOM 688 C C . GLU A 1 85 ? -9.469 -5.763 -13.639 1.00 88.25 85 GLU A C 1
ATOM 690 O O . GLU A 1 85 ? -10.138 -6.693 -14.070 1.00 88.25 85 GLU A O 1
ATOM 695 N N . ILE A 1 86 ? -8.285 -5.983 -13.058 1.00 84.69 86 ILE A N 1
ATOM 696 C CA . ILE A 1 86 ? -7.680 -7.325 -12.952 1.00 84.69 86 ILE A CA 1
ATOM 697 C C . ILE A 1 86 ? -8.614 -8.309 -12.232 1.00 84.69 86 ILE A C 1
ATOM 699 O O . ILE A 1 86 ? -8.727 -9.465 -12.637 1.00 84.69 86 ILE A O 1
ATOM 703 N N . ARG A 1 87 ? -9.314 -7.861 -11.183 1.00 81.50 87 ARG A N 1
ATOM 704 C CA . ARG A 1 87 ? -10.271 -8.693 -10.438 1.00 81.50 87 ARG A CA 1
ATOM 705 C C . ARG A 1 87 ? -11.543 -9.004 -11.235 1.00 81.50 87 ARG A C 1
ATOM 707 O O . ARG A 1 87 ? -12.177 -10.021 -10.954 1.00 81.50 87 ARG A O 1
ATOM 714 N N . SER A 1 88 ? -11.939 -8.142 -12.171 1.00 82.81 88 SER A N 1
ATOM 715 C CA . SER A 1 88 ? -13.124 -8.360 -13.007 1.00 82.81 88 SER A CA 1
ATOM 716 C C . SER A 1 88 ? -12.859 -9.328 -14.162 1.00 82.81 88 SER A C 1
ATOM 718 O O . SER A 1 88 ? -13.807 -9.934 -14.668 1.00 82.81 88 SER A O 1
ATOM 720 N N . TYR A 1 89 ? -11.592 -9.548 -14.537 1.00 81.81 89 TYR A N 1
ATOM 721 C CA . TYR A 1 89 ? -11.255 -10.577 -15.513 1.00 81.81 89 TYR A CA 1
ATOM 722 C C . TYR A 1 89 ? -11.561 -11.978 -14.965 1.00 81.81 89 TYR A C 1
ATOM 724 O O . TYR A 1 89 ? -11.137 -12.336 -13.860 1.00 81.81 89 TYR A O 1
ATOM 732 N N . PRO A 1 90 ? -12.254 -12.825 -15.744 1.00 73.00 90 PRO A N 1
ATOM 733 C CA . PRO A 1 90 ? -12.417 -14.219 -15.384 1.00 73.00 90 PRO A CA 1
ATOM 734 C C . PRO A 1 90 ? -11.043 -14.886 -15.345 1.00 73.00 90 PRO A C 1
ATOM 736 O O . PRO A 1 90 ? -10.235 -14.733 -16.261 1.00 73.00 90 PRO A O 1
ATOM 739 N N . THR A 1 91 ? -10.790 -15.657 -14.287 1.00 66.75 91 THR A N 1
ATOM 740 C CA . THR A 1 91 ? -9.619 -16.531 -14.176 1.00 66.75 91 THR A CA 1
ATOM 741 C C . THR A 1 91 ? -9.515 -17.358 -15.466 1.00 66.75 91 THR A C 1
ATOM 743 O O . THR A 1 91 ? -10.441 -18.130 -15.744 1.00 66.75 91 THR A O 1
ATOM 746 N N . PRO A 1 92 ? -8.463 -17.182 -16.294 1.00 68.44 92 PRO A N 1
ATOM 747 C CA . PRO A 1 92 ? -8.375 -17.845 -17.588 1.00 68.44 92 PRO A CA 1
ATOM 748 C C . PRO A 1 92 ? -8.577 -19.346 -17.417 1.00 68.44 92 PRO A C 1
ATOM 750 O O . PRO A 1 92 ? -8.001 -19.945 -16.503 1.00 68.44 92 PRO A O 1
ATOM 753 N N . LYS A 1 93 ? -9.414 -19.938 -18.275 1.00 55.91 93 LYS A N 1
ATOM 754 C CA . LYS A 1 93 ? -9.818 -21.354 -18.291 1.00 55.91 93 LYS A CA 1
ATOM 755 C C . LYS A 1 93 ? -8.572 -22.239 -18.500 1.00 55.91 93 LYS A C 1
ATOM 757 O O . LYS A 1 93 ? -8.254 -22.632 -19.610 1.00 55.91 93 LYS A O 1
ATOM 762 N N . GLY A 1 94 ? -7.794 -22.440 -17.441 1.00 56.28 94 GLY A N 1
ATOM 763 C CA . GLY A 1 94 ? -6.424 -22.963 -17.508 1.00 56.28 94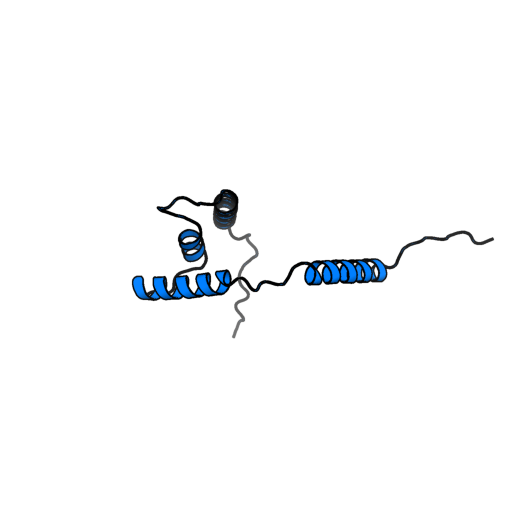 GLY A CA 1
ATOM 764 C C . GLY A 1 94 ? -5.563 -22.650 -16.278 1.00 56.28 94 GLY A C 1
ATOM 765 O O . GLY A 1 94 ? -4.558 -23.309 -16.053 1.00 56.28 94 GLY A O 1
ATOM 766 N N . SER A 1 95 ? -5.979 -21.716 -15.416 1.00 63.38 95 SER A N 1
ATOM 767 C CA . SER A 1 95 ? -5.305 -21.401 -14.140 1.00 63.38 95 SER A CA 1
ATOM 768 C C . SER A 1 95 ? -5.877 -22.189 -12.946 1.00 63.38 95 SER A C 1
ATOM 770 O O . SER A 1 95 ? -5.820 -21.771 -11.788 1.00 63.38 95 SER A O 1
ATOM 772 N N . GLN A 1 96 ? -6.413 -23.383 -13.221 1.00 62.97 96 GLN A N 1
ATOM 773 C CA . GLN A 1 96 ? -6.899 -24.317 -12.209 1.00 62.97 96 GLN A CA 1
ATOM 774 C C . GLN A 1 96 ? -5.718 -24.923 -11.427 1.00 62.97 96 GLN A C 1
ATOM 776 O O . GLN A 1 96 ? -5.116 -25.916 -11.810 1.00 62.97 96 GLN A O 1
ATOM 781 N N . ARG A 1 97 ? -5.397 -24.265 -10.311 1.00 56.03 97 ARG A N 1
ATOM 782 C CA . ARG A 1 97 ? -4.983 -24.815 -9.009 1.00 56.03 97 ARG A CA 1
ATOM 783 C C . ARG A 1 97 ? -4.270 -26.181 -9.037 1.00 56.03 97 ARG A C 1
ATOM 785 O O . ARG A 1 97 ? -4.914 -27.228 -9.024 1.00 56.03 97 ARG A O 1
ATOM 792 N N . TRP A 1 98 ? -2.948 -26.163 -8.851 1.00 47.97 98 TRP A N 1
ATOM 793 C CA . TRP A 1 98 ? -2.176 -27.312 -8.365 1.00 47.97 98 TRP A CA 1
ATOM 794 C C . TRP A 1 98 ? -2.569 -27.639 -6.913 1.00 47.97 98 TRP A C 1
ATOM 796 O O . TRP A 1 98 ? -1.864 -27.299 -5.965 1.00 47.97 98 TRP A O 1
ATOM 806 N N . ARG A 1 99 ? -3.719 -28.289 -6.705 1.00 52.62 99 ARG A N 1
ATOM 807 C CA . ARG A 1 99 ? -3.912 -29.097 -5.496 1.00 52.62 99 ARG A CA 1
ATOM 808 C C . ARG A 1 99 ? -3.178 -30.411 -5.726 1.00 52.62 99 ARG A C 1
ATOM 810 O O . ARG A 1 99 ? -3.580 -31.189 -6.589 1.00 52.62 99 ARG A O 1
ATOM 817 N N . LYS A 1 100 ? -2.097 -30.644 -4.975 1.00 53.66 100 LYS A N 1
ATOM 818 C CA . LYS A 1 100 ? -1.486 -31.972 -4.895 1.00 53.66 100 LYS A CA 1
ATOM 819 C C . LYS A 1 100 ? -2.560 -32.981 -4.477 1.00 53.66 100 LYS A C 1
ATOM 821 O O . LYS A 1 100 ? -3.315 -32.744 -3.535 1.00 53.66 100 LYS A O 1
ATOM 826 N N . ARG A 1 101 ? -2.636 -34.056 -5.257 1.00 51.53 101 ARG A N 1
ATOM 827 C CA . ARG A 1 101 ? -3.363 -35.295 -4.981 1.00 51.53 101 ARG A CA 1
ATOM 828 C C . ARG A 1 101 ? -2.550 -36.066 -3.932 1.00 51.53 101 ARG A C 1
ATOM 830 O O . ARG A 1 101 ? -1.337 -36.109 -4.102 1.00 51.53 101 ARG A O 1
ATOM 837 N N . ASN A 1 102 ? -3.255 -36.584 -2.922 1.00 49.88 102 ASN A N 1
ATOM 838 C CA . ASN A 1 102 ? -2.905 -37.606 -1.920 1.00 49.88 102 ASN A CA 1
ATOM 839 C C . ASN A 1 102 ? -1.432 -37.785 -1.544 1.00 49.88 102 ASN A C 1
ATOM 841 O O . ASN A 1 102 ? -0.664 -38.309 -2.378 1.00 49.88 102 ASN A O 1
#

Secondary structure (DSSP, 8-state):
----------HHHHHHHHHHHHHHHHHHS-----HHHHHHHHHHHHHHHHHTSPPPHHHHHHHHHEETTEESSHHHHHHHHHHHHHHHS---TT--------

Foldseek 3Di:
DDDDPPPPPDPVVVVVVVVVVVVVVCVVPPPCPDCVVVVLVVLQVVVCVVVVHGDDPLRSLQVVQDDPSHGPDPVSVVVNVVVVVVVPDDPPPPPPDPPDDD

pLDDT: mean 75.73, std 13.91, range [40.53, 91.62]